Protein AF-A0A1B6JCI2-F1 (afdb_monomer_lite)

Secondary structure (DSSP, 8-state):
-PPPPHHHHHHHHHHHHHHH---HHHHHHHHHHHHHHHHTT--HHHHHHHHHHHHGGGS-TTTHHHHHHHHHHHHHHHTTTS-HHHHHHHHHHHHHHHHHHHHHHHHHTT-

Structure (mmCIF, N/CA/C/O backbone):
data_AF-A0A1B6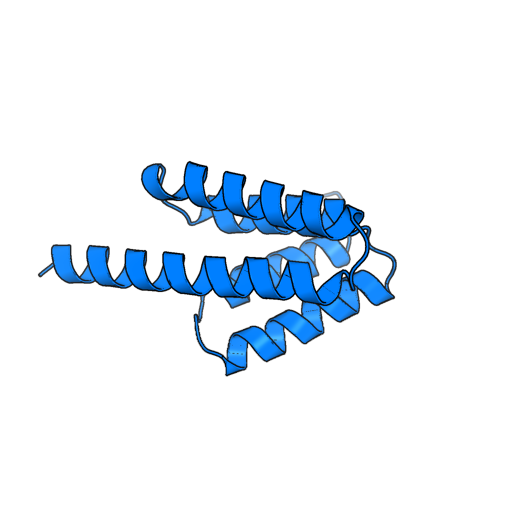JCI2-F1
#
_entry.id   AF-A0A1B6JCI2-F1
#
loop_
_atom_site.group_PDB
_atom_site.id
_atom_site.type_symbol
_atom_site.label_atom_id
_atom_site.label_alt_id
_atom_site.label_comp_id
_atom_site.label_asym_id
_atom_site.label_entity_id
_atom_site.label_seq_id
_atom_site.pdbx_PDB_ins_code
_atom_site.Cartn_x
_atom_site.Cartn_y
_atom_site.Cartn_z
_atom_site.occupancy
_atom_site.B_iso_or_equiv
_atom_site.auth_seq_id
_atom_site.auth_comp_id
_atom_site.auth_asym_id
_atom_site.auth_atom_id
_atom_site.pdbx_PDB_model_num
ATOM 1 N N . LYS A 1 1 ? -9.277 -22.110 -16.988 1.00 62.19 1 LYS A N 1
ATOM 2 C CA . LYS A 1 1 ? -8.939 -21.130 -15.925 1.00 62.19 1 LYS A CA 1
ATOM 3 C C . LYS A 1 1 ? -7.737 -20.344 -16.413 1.00 62.19 1 LYS A C 1
ATOM 5 O O . LYS A 1 1 ? -6.752 -20.975 -16.763 1.00 62.19 1 LYS A O 1
ATOM 10 N N . ILE A 1 2 ? -7.849 -19.024 -16.522 1.00 76.25 2 ILE A N 1
ATOM 11 C CA . ILE A 1 2 ? -6.712 -18.171 -16.887 1.00 76.25 2 ILE A CA 1
ATOM 12 C C . ILE A 1 2 ? -5.882 -17.990 -15.613 1.00 76.25 2 ILE A C 1
ATOM 14 O O . ILE A 1 2 ? -6.456 -17.679 -14.569 1.00 76.25 2 ILE A O 1
ATOM 18 N N . ALA A 1 3 ? -4.582 -18.278 -15.678 1.00 84.69 3 ALA A N 1
ATOM 19 C CA . ALA A 1 3 ? -3.679 -18.072 -14.552 1.00 84.69 3 ALA A CA 1
ATOM 20 C C . ALA A 1 3 ? -3.517 -16.568 -14.303 1.00 84.69 3 ALA A C 1
ATOM 22 O O . ALA A 1 3 ? -3.370 -15.789 -15.245 1.00 84.69 3 ALA A O 1
ATOM 23 N N . GLU A 1 4 ? -3.597 -16.164 -13.040 1.00 88.81 4 GLU A N 1
ATOM 24 C CA . GLU A 1 4 ? -3.400 -14.773 -12.653 1.00 88.81 4 GLU A CA 1
ATOM 25 C C . GLU A 1 4 ? -1.894 -14.452 -12.621 1.00 88.81 4 GLU A C 1
ATOM 27 O O . GLU A 1 4 ? -1.125 -15.299 -12.169 1.00 88.81 4 GLU A O 1
ATOM 32 N N . PRO A 1 5 ? -1.451 -13.269 -13.084 1.00 93.25 5 PRO A N 1
ATOM 33 C CA . PRO A 1 5 ? -0.047 -12.878 -12.999 1.00 93.25 5 PRO A CA 1
ATOM 34 C C . PRO A 1 5 ? 0.472 -12.850 -11.555 1.00 93.25 5 PRO A C 1
ATOM 36 O O . PRO A 1 5 ? -0.189 -12.305 -10.668 1.00 93.25 5 PRO A O 1
ATOM 39 N N . ASP A 1 6 ? 1.699 -13.327 -11.337 1.00 94.88 6 ASP A N 1
ATOM 40 C CA . ASP A 1 6 ? 2.308 -13.443 -10.001 1.00 94.88 6 ASP A CA 1
ATOM 41 C C . ASP A 1 6 ? 2.320 -12.120 -9.223 1.00 94.88 6 ASP A C 1
ATOM 43 O O . ASP A 1 6 ? 2.026 -12.090 -8.027 1.00 94.88 6 ASP A O 1
ATOM 47 N N . TRP A 1 7 ? 2.574 -10.996 -9.902 1.00 96.06 7 TRP A N 1
ATOM 48 C CA . TRP A 1 7 ? 2.577 -9.676 -9.266 1.00 96.06 7 TRP A CA 1
ATOM 49 C C . TRP A 1 7 ? 1.205 -9.289 -8.694 1.00 96.06 7 TRP A C 1
ATOM 51 O O . TRP A 1 7 ? 1.143 -8.591 -7.683 1.00 96.06 7 TRP A O 1
ATOM 61 N N . GLN A 1 8 ? 0.102 -9.741 -9.304 1.00 95.94 8 GLN A N 1
ATOM 62 C CA . GLN A 1 8 ? -1.252 -9.462 -8.810 1.00 95.94 8 GLN A CA 1
ATOM 63 C C . GLN A 1 8 ? -1.541 -10.263 -7.545 1.00 95.94 8 GLN A C 1
ATOM 65 O O . GLN A 1 8 ? -2.095 -9.719 -6.588 1.00 95.94 8 GLN A O 1
ATOM 70 N N . VAL A 1 9 ? -1.121 -11.531 -7.517 1.00 96.62 9 VAL A N 1
ATOM 71 C CA . VAL A 1 9 ? -1.216 -12.386 -6.327 1.00 96.62 9 VAL A CA 1
ATOM 72 C C . VAL A 1 9 ? -0.377 -11.792 -5.196 1.00 96.62 9 VAL A C 1
ATOM 74 O O . VAL A 1 9 ? -0.884 -11.567 -4.097 1.00 96.62 9 VAL A O 1
ATOM 77 N N . PHE A 1 10 ? 0.870 -11.422 -5.489 1.00 97.69 10 PHE A N 1
ATOM 78 C CA . PHE A 1 10 ? 1.778 -10.815 -4.523 1.00 97.69 10 PHE A CA 1
ATOM 79 C C . PHE A 1 10 ? 1.250 -9.484 -3.967 1.00 97.69 10 PHE A C 1
ATOM 81 O O . PHE A 1 10 ? 1.334 -9.233 -2.758 1.00 97.69 10 PHE A O 1
ATOM 88 N N . LEU A 1 11 ? 0.666 -8.635 -4.820 1.00 97.75 11 LEU A N 1
ATOM 89 C CA . LEU A 1 11 ? 0.037 -7.377 -4.413 1.00 97.75 11 LEU A CA 1
ATOM 90 C C . LEU A 1 11 ? -1.184 -7.623 -3.521 1.00 97.75 11 LEU A C 1
ATOM 92 O O . LEU A 1 11 ? -1.328 -6.968 -2.489 1.00 97.75 11 LEU A O 1
ATOM 96 N N . ARG A 1 12 ? -2.028 -8.600 -3.866 1.00 97.25 12 ARG A N 1
ATOM 97 C CA . ARG A 1 12 ? -3.182 -8.988 -3.047 1.00 97.25 12 ARG A CA 1
ATOM 98 C C . ARG A 1 12 ? -2.758 -9.481 -1.671 1.00 97.25 12 ARG A C 1
ATOM 100 O O . ARG A 1 12 ? -3.349 -9.085 -0.672 1.00 97.25 12 ARG A O 1
ATOM 107 N N . ASP A 1 13 ? -1.729 -10.314 -1.601 1.00 97.81 13 ASP A N 1
ATOM 108 C CA . ASP A 1 13 ? -1.220 -10.805 -0.320 1.00 97.81 13 ASP A CA 1
ATOM 109 C C . ASP A 1 13 ? -0.548 -9.692 0.492 1.00 97.81 13 ASP A C 1
ATOM 111 O O . ASP A 1 13 ? -0.657 -9.668 1.717 1.00 97.81 13 ASP A O 1
ATOM 115 N N . THR A 1 14 ? 0.049 -8.701 -0.178 1.00 98.19 14 THR A N 1
ATOM 116 C CA . THR A 1 14 ? 0.512 -7.469 0.477 1.00 98.19 14 THR A CA 1
ATOM 117 C C . THR A 1 14 ? -0.658 -6.696 1.090 1.00 98.19 14 THR A C 1
ATOM 119 O O . THR A 1 14 ? -0.572 -6.292 2.245 1.00 98.19 14 THR A O 1
ATOM 122 N N . ALA A 1 15 ? -1.774 -6.545 0.370 1.00 98.12 15 ALA A N 1
ATOM 123 C CA . ALA A 1 15 ? -2.976 -5.892 0.892 1.00 98.12 15 ALA A CA 1
ATOM 124 C C . ALA A 1 15 ? -3.555 -6.632 2.110 1.00 98.12 15 ALA A C 1
ATOM 126 O O . ALA A 1 15 ? -3.903 -6.003 3.107 1.00 98.12 15 ALA A O 1
ATOM 127 N N . LYS A 1 16 ? -3.597 -7.971 2.073 1.00 97.38 16 LYS A N 1
ATOM 128 C CA . LYS A 1 16 ? -4.008 -8.786 3.228 1.00 97.38 16 LYS A CA 1
ATOM 129 C C . LYS A 1 16 ? -3.107 -8.549 4.436 1.00 97.38 16 LYS A C 1
ATOM 131 O O . LYS A 1 16 ? -3.619 -8.375 5.534 1.00 97.38 16 LYS A O 1
ATOM 136 N N . ALA A 1 17 ? -1.789 -8.503 4.240 1.00 97.69 17 ALA A N 1
ATOM 137 C CA . ALA A 1 17 ? -0.843 -8.251 5.324 1.00 97.69 17 ALA A CA 1
ATOM 138 C C . ALA A 1 17 ? -1.050 -6.870 5.973 1.00 97.69 17 ALA A C 1
ATOM 140 O O . ALA A 1 17 ? -0.911 -6.750 7.187 1.00 97.69 17 ALA A O 1
ATOM 141 N N . ILE A 1 18 ? -1.421 -5.852 5.184 1.00 98.00 18 ILE A N 1
ATOM 142 C CA . ILE A 1 18 ? -1.768 -4.512 5.687 1.00 98.00 18 ILE A CA 1
ATOM 143 C C . ILE A 1 18 ? -3.036 -4.550 6.544 1.00 98.00 18 ILE A C 1
ATOM 145 O O . ILE A 1 18 ? -3.094 -3.875 7.563 1.00 98.00 18 ILE A O 1
ATOM 149 N N . LEU A 1 19 ? -4.051 -5.315 6.132 1.00 96.31 19 LEU A N 1
ATOM 150 C CA . LEU A 1 19 ? -5.328 -5.431 6.847 1.00 96.31 19 LEU A CA 1
ATOM 151 C C . LEU A 1 19 ? -5.216 -6.271 8.126 1.00 96.31 19 LEU A C 1
ATOM 153 O O . LEU A 1 19 ? -5.935 -6.018 9.087 1.00 96.31 19 LEU A O 1
ATOM 157 N N . GLN A 1 20 ? -4.317 -7.255 8.144 1.00 95.75 20 GLN A N 1
ATOM 158 C CA . GLN A 1 20 ? -4.126 -8.166 9.275 1.00 95.75 20 GLN A CA 1
ATOM 159 C C . GLN A 1 20 ? -3.478 -7.507 10.496 1.00 95.75 20 GLN A C 1
ATOM 161 O O . GLN A 1 20 ? -3.755 -7.928 11.614 1.00 95.75 20 GLN A O 1
ATOM 166 N N . GLU A 1 21 ? -2.587 -6.532 10.303 1.00 95.81 21 GLU A N 1
ATOM 167 C CA . GLU A 1 21 ? -1.813 -5.955 11.403 1.00 95.81 21 GLU A CA 1
ATOM 168 C C . GLU A 1 21 ? -1.357 -4.525 11.079 1.00 95.81 21 GLU A C 1
ATOM 170 O O . GLU A 1 21 ? -0.694 -4.285 10.069 1.00 95.81 21 GLU A O 1
ATOM 175 N N . GLN A 1 22 ? -1.652 -3.581 11.974 1.00 97.19 22 GLN A N 1
ATOM 176 C CA . GLN A 1 22 ? -1.297 -2.165 11.839 1.00 97.19 22 GLN A CA 1
ATOM 177 C C . GLN A 1 22 ? -0.158 -1.778 12.800 1.00 97.19 22 GLN A C 1
ATOM 179 O O . GLN A 1 22 ? -0.311 -0.910 13.654 1.00 97.19 22 GLN A O 1
ATOM 184 N N . SER A 1 23 ? 1.000 -2.439 12.674 1.00 97.25 23 SER A N 1
ATOM 185 C CA . SER A 1 23 ? 2.199 -2.163 13.483 1.00 97.25 23 SER A CA 1
ATOM 186 C C . SER A 1 23 ? 3.336 -1.536 12.656 1.00 97.25 23 SER A C 1
ATOM 188 O O . SER A 1 23 ? 3.442 -1.798 11.452 1.00 97.25 23 SER A O 1
ATOM 190 N N . PRO A 1 24 ? 4.263 -0.772 13.275 1.00 97.19 24 PRO A N 1
ATOM 191 C CA . PRO A 1 24 ? 5.444 -0.255 12.576 1.00 97.19 24 PRO A CA 1
ATOM 192 C C . PRO A 1 24 ? 6.321 -1.361 11.968 1.00 97.19 24 PRO A C 1
ATOM 194 O O . PRO A 1 24 ? 6.870 -1.200 10.879 1.00 97.19 24 PRO A O 1
ATOM 197 N N . ALA A 1 25 ? 6.421 -2.515 12.636 1.00 97.75 25 ALA A N 1
ATOM 198 C CA . ALA A 1 25 ? 7.161 -3.664 12.121 1.00 97.75 25 ALA A CA 1
ATOM 199 C C . ALA A 1 25 ? 6.501 -4.239 10.857 1.00 97.75 25 ALA A C 1
ATOM 201 O O . ALA A 1 25 ? 7.193 -4.546 9.881 1.00 97.75 25 ALA A O 1
ATOM 202 N N . LYS A 1 26 ? 5.161 -4.329 10.830 1.00 98.25 26 LYS A N 1
ATOM 203 C CA . LYS A 1 26 ? 4.427 -4.744 9.630 1.00 98.25 26 LYS A CA 1
ATOM 204 C C . LYS A 1 26 ? 4.600 -3.748 8.494 1.00 98.25 26 LYS A C 1
ATOM 206 O O . LYS A 1 26 ? 4.839 -4.174 7.367 1.00 98.25 26 LYS A O 1
ATOM 211 N N . LEU A 1 27 ? 4.526 -2.449 8.781 1.00 98.25 27 LEU A N 1
ATOM 212 C CA . LEU A 1 27 ? 4.738 -1.398 7.787 1.00 98.25 27 LEU A CA 1
ATOM 213 C C . LEU A 1 27 ? 6.105 -1.547 7.102 1.00 98.25 27 LEU A C 1
ATOM 215 O O . LEU A 1 27 ? 6.175 -1.504 5.875 1.00 98.25 27 LEU A O 1
ATOM 219 N N . MET A 1 28 ? 7.168 -1.826 7.864 1.00 97.81 28 MET A N 1
ATOM 220 C CA . MET A 1 28 ? 8.500 -2.088 7.303 1.00 97.81 28 MET A CA 1
ATOM 221 C C . MET A 1 28 ? 8.528 -3.327 6.400 1.00 97.81 28 MET A C 1
ATOM 223 O O . MET A 1 28 ? 9.120 -3.293 5.321 1.00 97.81 28 MET A O 1
ATOM 227 N N . ALA A 1 29 ? 7.857 -4.412 6.794 1.00 98.06 29 ALA A N 1
ATOM 228 C CA . ALA A 1 29 ? 7.740 -5.600 5.948 1.00 98.06 29 ALA A CA 1
ATOM 229 C C . ALA A 1 29 ? 6.955 -5.309 4.654 1.00 98.06 29 ALA A C 1
ATOM 231 O O . ALA A 1 29 ? 7.348 -5.747 3.572 1.00 98.06 29 ALA A O 1
ATOM 232 N N . VAL A 1 30 ? 5.874 -4.530 4.742 1.00 98.50 30 VAL A N 1
ATOM 233 C CA . VAL A 1 30 ? 5.082 -4.096 3.583 1.00 98.50 30 VAL A CA 1
ATOM 234 C C . VAL A 1 30 ? 5.904 -3.194 2.663 1.00 98.50 30 VAL A C 1
ATOM 236 O O . VAL A 1 30 ? 5.860 -3.385 1.449 1.00 98.50 30 VAL A O 1
ATOM 239 N N . ARG A 1 31 ? 6.715 -2.279 3.208 1.00 98.19 31 ARG A N 1
ATOM 240 C CA . ARG A 1 31 ? 7.649 -1.451 2.431 1.00 98.19 31 ARG A CA 1
ATOM 241 C C . ARG A 1 31 ? 8.574 -2.317 1.573 1.00 98.19 31 ARG A C 1
ATOM 243 O O . ARG A 1 31 ? 8.726 -2.038 0.387 1.00 98.19 31 ARG A O 1
ATOM 250 N N . THR A 1 32 ? 9.148 -3.383 2.135 1.00 98.06 32 THR A N 1
ATOM 251 C CA . THR A 1 32 ? 10.004 -4.322 1.386 1.00 98.06 32 THR A CA 1
ATOM 252 C C . THR A 1 32 ? 9.252 -4.974 0.226 1.00 98.06 32 THR A C 1
ATOM 254 O O . THR A 1 32 ? 9.758 -5.001 -0.892 1.00 98.06 32 THR A O 1
ATOM 257 N N . ARG A 1 33 ? 8.010 -5.415 0.452 1.00 98.25 33 ARG A N 1
ATOM 258 C CA . ARG A 1 33 ? 7.161 -6.008 -0.596 1.00 98.25 33 ARG A CA 1
ATOM 259 C C . ARG A 1 33 ? 6.824 -5.007 -1.704 1.00 98.25 33 ARG A C 1
ATOM 261 O O . ARG A 1 33 ? 6.893 -5.323 -2.886 1.00 98.25 33 ARG A O 1
ATOM 268 N N . LEU A 1 34 ? 6.482 -3.775 -1.338 1.00 97.81 34 LEU A N 1
ATOM 269 C CA . LEU A 1 34 ? 6.210 -2.715 -2.311 1.00 97.81 34 LEU A CA 1
ATOM 270 C C . LEU A 1 34 ? 7.458 -2.378 -3.128 1.00 97.81 34 LEU A C 1
ATOM 272 O O . LEU A 1 34 ? 7.360 -2.157 -4.331 1.00 97.81 34 LEU A O 1
ATOM 276 N N . TYR A 1 35 ? 8.631 -2.384 -2.498 1.00 96.88 35 TYR A N 1
ATOM 277 C CA . TYR A 1 35 ? 9.897 -2.194 -3.191 1.00 96.88 35 TYR A CA 1
ATOM 278 C C . TYR A 1 35 ? 10.180 -3.315 -4.201 1.00 96.88 35 TYR A C 1
ATOM 280 O O . TYR A 1 35 ? 10.580 -3.021 -5.322 1.00 96.88 35 TYR A O 1
ATOM 288 N N . GLU A 1 36 ? 9.905 -4.573 -3.853 1.00 97.50 36 GLU A N 1
ATOM 289 C CA . GLU A 1 36 ? 10.043 -5.725 -4.755 1.00 97.50 36 GLU A CA 1
ATOM 290 C C . GLU A 1 36 ? 9.188 -5.567 -6.024 1.00 97.50 36 GLU A C 1
ATOM 292 O O . GLU A 1 36 ? 9.694 -5.714 -7.137 1.00 97.50 36 GLU A O 1
ATOM 297 N N . LEU A 1 37 ? 7.928 -5.139 -5.883 1.00 97.38 37 LEU A N 1
ATOM 298 C CA . LEU A 1 37 ? 7.064 -4.825 -7.030 1.00 97.38 37 LEU A CA 1
ATOM 299 C C . LEU A 1 37 ? 7.661 -3.735 -7.934 1.00 97.38 37 LEU A C 1
ATOM 301 O O . LEU A 1 37 ? 7.629 -3.862 -9.158 1.00 97.38 37 LEU A O 1
ATOM 305 N N . LEU A 1 38 ? 8.223 -2.675 -7.345 1.00 95.94 38 LEU A N 1
ATOM 306 C CA . LEU A 1 38 ? 8.852 -1.594 -8.110 1.00 95.94 38 LEU A CA 1
ATOM 307 C C . LEU A 1 38 ? 10.116 -2.065 -8.841 1.00 95.94 38 LEU A C 1
ATOM 309 O O . LEU A 1 38 ? 10.320 -1.704 -9.998 1.00 95.94 38 LEU A O 1
ATOM 313 N N . VAL A 1 39 ? 10.952 -2.880 -8.190 1.00 96.12 39 VAL A N 1
ATOM 314 C CA . VAL A 1 39 ? 12.177 -3.441 -8.786 1.00 96.12 39 VAL A CA 1
ATOM 315 C C . VAL A 1 39 ? 11.850 -4.362 -9.963 1.00 96.12 39 VAL A C 1
ATOM 317 O O . VAL A 1 39 ? 12.553 -4.334 -10.970 1.00 96.12 39 VAL A O 1
ATOM 320 N N . HIS A 1 40 ? 10.745 -5.107 -9.891 1.00 96.25 40 HIS A N 1
ATOM 321 C CA . HIS A 1 40 ? 10.240 -5.923 -11.000 1.00 96.25 40 HIS A CA 1
ATOM 322 C C . HIS A 1 40 ? 9.537 -5.121 -12.109 1.00 96.25 40 HIS A C 1
ATOM 324 O O . HIS A 1 40 ? 8.946 -5.704 -13.0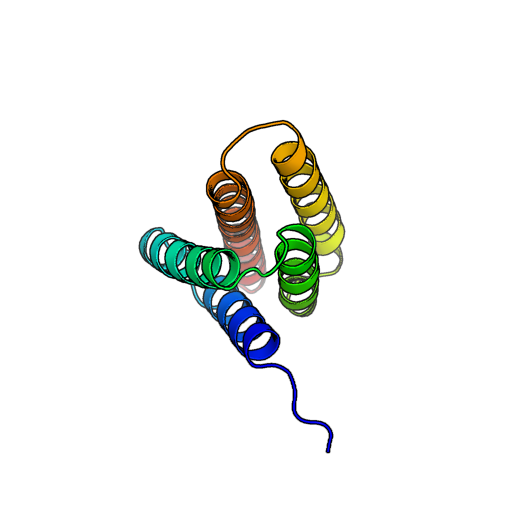18 1.00 96.25 40 HIS A O 1
ATOM 330 N N . GLY A 1 41 ? 9.613 -3.788 -12.073 1.00 95.38 41 GLY A N 1
ATOM 331 C CA . GLY A 1 41 ? 9.126 -2.921 -13.142 1.00 95.38 41 GLY A CA 1
ATOM 332 C C . GLY A 1 41 ? 7.613 -2.721 -13.148 1.00 95.38 41 GLY A C 1
ATOM 333 O O . GLY A 1 41 ? 7.070 -2.269 -14.156 1.00 95.38 41 GLY A O 1
ATOM 334 N N . ILE A 1 42 ? 6.916 -3.034 -12.049 1.00 97.38 42 ILE A N 1
ATOM 335 C CA . ILE A 1 42 ? 5.481 -2.762 -11.946 1.00 97.38 42 ILE A CA 1
ATOM 336 C C . ILE A 1 42 ? 5.272 -1.248 -11.774 1.00 97.38 42 ILE A C 1
ATOM 338 O O . ILE A 1 42 ? 5.792 -0.662 -10.820 1.00 97.38 42 ILE A O 1
ATOM 342 N N . PRO A 1 43 ? 4.507 -0.585 -12.664 1.00 95.38 43 PRO A N 1
ATOM 343 C CA . PRO A 1 43 ? 4.294 0.856 -12.582 1.00 95.38 43 PRO A CA 1
ATOM 344 C C . PRO A 1 43 ? 3.592 1.278 -11.287 1.00 95.38 43 PRO A C 1
ATOM 346 O O . PRO A 1 43 ? 2.662 0.617 -10.822 1.00 95.38 43 PRO A O 1
ATOM 349 N N . VAL A 1 44 ? 3.980 2.426 -10.728 1.00 94.88 44 VAL A N 1
ATOM 350 C CA . VAL A 1 44 ? 3.449 2.906 -9.440 1.00 94.88 44 VAL A CA 1
ATOM 351 C C . VAL A 1 44 ? 1.926 3.083 -9.438 1.00 94.88 44 VAL A C 1
ATOM 353 O O . VAL A 1 44 ? 1.266 2.693 -8.480 1.00 94.88 44 VAL A O 1
ATOM 356 N N . ASN A 1 45 ? 1.344 3.603 -10.519 1.00 94.81 45 ASN A N 1
ATOM 357 C CA . ASN A 1 45 ? -0.106 3.742 -10.662 1.00 94.81 45 ASN A CA 1
ATOM 358 C C . ASN A 1 45 ? -0.823 2.386 -10.636 1.00 94.81 45 ASN A C 1
ATOM 360 O O . ASN A 1 45 ? -1.942 2.283 -10.138 1.00 94.81 45 ASN A O 1
ATOM 364 N N . VAL A 1 46 ? -0.192 1.333 -11.164 1.00 96.69 46 VAL A N 1
ATOM 365 C CA . VAL A 1 46 ? -0.733 -0.031 -11.110 1.00 96.69 46 VAL A CA 1
ATOM 366 C C . VAL A 1 46 ? -0.704 -0.548 -9.673 1.00 96.69 46 VAL A C 1
ATOM 368 O O . VAL A 1 46 ? -1.700 -1.110 -9.216 1.00 96.69 46 VAL A O 1
ATOM 371 N N . VAL A 1 47 ? 0.387 -0.296 -8.941 1.00 97.31 47 VAL A N 1
ATOM 372 C CA . VAL A 1 47 ? 0.500 -0.641 -7.516 1.00 97.31 47 VAL A CA 1
ATOM 373 C C . VAL A 1 47 ? -0.551 0.104 -6.687 1.00 97.31 47 VAL A C 1
ATOM 375 O O . VAL A 1 47 ? -1.302 -0.554 -5.974 1.00 97.31 47 VAL A O 1
ATOM 378 N N . PHE A 1 48 ? -0.681 1.431 -6.821 1.00 96.94 48 PHE A N 1
ATOM 379 C CA . PHE A 1 48 ? -1.692 2.221 -6.097 1.00 96.94 48 PHE A CA 1
ATOM 380 C C . PHE A 1 48 ? -3.111 1.728 -6.375 1.00 96.94 48 PHE A C 1
ATOM 382 O O . PHE A 1 48 ? -3.847 1.422 -5.439 1.00 96.94 48 PHE A O 1
ATOM 389 N N . LYS A 1 49 ? -3.498 1.601 -7.650 1.00 96.75 49 LYS A N 1
ATOM 390 C CA . LYS A 1 49 ? -4.854 1.175 -8.029 1.00 96.75 49 LYS A CA 1
ATOM 391 C C . LYS A 1 49 ? -5.164 -0.240 -7.561 1.00 96.75 49 LYS A C 1
ATOM 393 O O . LYS A 1 49 ? -6.269 -0.497 -7.086 1.00 96.75 49 LYS A O 1
ATOM 398 N N . GLY A 1 50 ? -4.209 -1.159 -7.699 1.00 97.12 50 GLY A N 1
ATOM 399 C CA . GLY A 1 50 ? -4.383 -2.536 -7.253 1.00 97.12 50 GLY A CA 1
ATOM 400 C C . GLY A 1 50 ? -4.480 -2.633 -5.732 1.00 97.12 50 GLY A C 1
ATOM 401 O O . GLY A 1 50 ? -5.393 -3.282 -5.227 1.00 97.12 50 GLY A O 1
ATOM 402 N N . LEU A 1 51 ? -3.611 -1.927 -5.005 1.00 97.50 51 LEU A N 1
ATOM 403 C CA . LEU A 1 51 ? -3.630 -1.891 -3.546 1.00 97.50 51 LEU A CA 1
ATOM 404 C C . LEU A 1 51 ? -4.935 -1.280 -3.028 1.00 97.50 51 LEU A C 1
ATOM 406 O O . LEU A 1 51 ? -5.629 -1.913 -2.240 1.00 97.50 51 LEU A O 1
ATOM 410 N N . LEU A 1 52 ? -5.329 -0.113 -3.549 1.00 97.62 52 LEU A N 1
ATOM 411 C CA . LEU A 1 52 ? -6.599 0.540 -3.230 1.00 97.62 52 LEU A CA 1
ATOM 412 C C . LEU A 1 52 ? -7.783 -0.409 -3.449 1.00 97.62 52 LEU A C 1
ATOM 414 O O . LEU A 1 52 ? -8.612 -0.580 -2.560 1.00 97.62 52 LEU A O 1
ATOM 418 N N . LYS A 1 53 ? -7.846 -1.074 -4.608 1.00 97.19 53 LYS A N 1
ATOM 419 C CA . LYS A 1 53 ? -8.929 -2.011 -4.929 1.00 97.19 53 LYS A CA 1
ATOM 420 C C . LYS A 1 53 ? -9.029 -3.155 -3.921 1.00 97.19 53 LYS A C 1
ATOM 422 O O . LYS A 1 53 ? -10.140 -3.558 -3.594 1.00 97.19 53 LYS A O 1
ATOM 427 N N . GLU A 1 54 ? -7.908 -3.708 -3.467 1.00 97.00 54 GLU A N 1
ATOM 428 C CA . GLU A 1 54 ? -7.906 -4.802 -2.490 1.00 97.00 54 GLU A CA 1
ATOM 429 C C . GLU A 1 54 ? -8.239 -4.317 -1.071 1.00 97.00 54 GLU A C 1
ATOM 431 O O . GLU A 1 54 ? -8.993 -4.988 -0.365 1.00 97.00 54 GLU A O 1
ATOM 436 N N . LEU A 1 55 ? -7.759 -3.135 -0.673 1.00 96.75 55 LEU A N 1
ATOM 437 C CA . LEU A 1 55 ? -8.061 -2.544 0.634 1.00 96.75 55 LEU A CA 1
ATOM 438 C C . LEU A 1 55 ? -9.551 -2.188 0.764 1.00 96.75 55 LEU A C 1
ATOM 440 O O . LEU A 1 55 ? -10.191 -2.587 1.734 1.00 96.75 55 LEU A O 1
ATOM 444 N N . LEU A 1 56 ? -10.147 -1.553 -0.254 1.00 96.00 56 LEU A N 1
ATOM 445 C CA . LEU A 1 56 ? -11.562 -1.142 -0.241 1.00 96.00 56 LEU A CA 1
ATOM 446 C C . LEU A 1 56 ? -12.559 -2.305 -0.122 1.00 96.00 56 LEU A C 1
ATOM 448 O O . LEU A 1 56 ? -13.721 -2.071 0.215 1.00 96.00 56 LEU A O 1
ATOM 452 N N . LYS A 1 57 ? -12.144 -3.549 -0.399 1.00 94.44 57 LYS A N 1
ATOM 453 C CA . LYS A 1 57 ? -12.994 -4.736 -0.190 1.00 94.44 57 LYS A CA 1
ATOM 454 C C . LYS A 1 57 ? -13.291 -4.993 1.286 1.00 94.44 57 LYS A C 1
ATOM 456 O O . LYS A 1 57 ? -14.287 -5.642 1.575 1.00 94.44 57 LYS A O 1
ATOM 461 N N . ASN A 1 58 ? -12.439 -4.499 2.182 1.00 89.81 58 ASN A N 1
ATOM 462 C CA . ASN A 1 58 ? -12.525 -4.714 3.626 1.00 89.81 58 ASN A CA 1
ATOM 463 C C . ASN A 1 58 ? -12.804 -3.409 4.390 1.00 89.81 58 ASN A C 1
ATOM 465 O O . ASN A 1 58 ? -12.721 -3.383 5.611 1.00 89.81 58 AS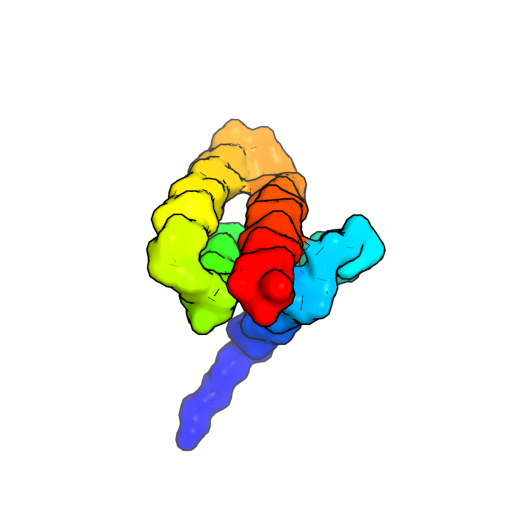N A O 1
ATOM 469 N N . CYS A 1 59 ? -13.124 -2.322 3.681 1.00 90.50 59 CYS A N 1
ATOM 470 C CA . CYS A 1 59 ? -13.510 -1.050 4.285 1.00 90.50 59 CYS A CA 1
ATOM 471 C C . CYS A 1 59 ? -15.031 -0.877 4.266 1.00 90.50 59 CYS A C 1
ATOM 473 O O . CYS A 1 59 ? -15.684 -1.184 3.260 1.00 90.50 59 CYS A O 1
ATOM 475 N N . ASP A 1 60 ? -15.567 -0.301 5.339 1.00 89.62 60 ASP A N 1
ATOM 476 C CA . ASP A 1 60 ? -16.946 0.188 5.401 1.00 89.62 60 ASP A CA 1
ATOM 477 C C . ASP A 1 60 ? -17.157 1.357 4.424 1.00 89.62 60 ASP A C 1
ATOM 479 O O . ASP A 1 60 ? -16.207 2.060 4.071 1.00 89.62 60 ASP A O 1
ATOM 483 N N . ILE A 1 61 ? -18.393 1.560 3.967 1.00 89.69 61 ILE A N 1
ATOM 484 C CA . ILE A 1 61 ? -18.793 2.615 3.036 1.00 89.69 61 ILE A CA 1
ATOM 485 C C . ILE A 1 61 ? -18.384 4.009 3.514 1.00 89.69 61 ILE A C 1
ATOM 487 O O . ILE A 1 61 ? -18.019 4.831 2.678 1.00 89.69 61 ILE A O 1
ATOM 491 N N . GLU A 1 62 ? -18.370 4.249 4.825 1.00 89.69 62 GLU A N 1
ATOM 492 C CA . GLU A 1 62 ? -17.963 5.526 5.421 1.00 89.69 62 GLU A CA 1
ATOM 493 C C . GLU A 1 62 ? -16.455 5.781 5.285 1.00 89.69 62 GLU A C 1
ATOM 495 O O . GLU A 1 62 ? -16.023 6.914 5.080 1.00 89.69 62 GLU A O 1
ATOM 500 N N . LEU A 1 63 ? -15.648 4.717 5.311 1.00 92.44 63 LEU A N 1
ATOM 501 C CA . LEU A 1 63 ? -14.191 4.794 5.215 1.00 92.44 63 LEU A CA 1
ATOM 502 C C . LEU A 1 63 ? -13.704 4.899 3.757 1.00 92.44 63 LEU A C 1
ATOM 504 O O . LEU A 1 63 ? -12.638 5.457 3.483 1.00 92.44 63 LEU A O 1
ATOM 508 N N . LYS A 1 64 ? -14.476 4.385 2.788 1.00 94.38 64 LYS A N 1
ATOM 509 C CA . LYS A 1 64 ? -14.060 4.332 1.371 1.00 94.38 64 LYS A CA 1
ATOM 510 C C . LYS A 1 64 ? -13.692 5.697 0.772 1.00 94.38 64 LYS A C 1
ATOM 512 O O . LYS A 1 64 ? -12.640 5.751 0.133 1.00 94.38 64 LYS A O 1
ATOM 517 N N . PRO A 1 65 ? -14.478 6.782 0.937 1.00 95.88 65 PRO A N 1
ATOM 518 C CA . PRO A 1 65 ? -14.151 8.080 0.348 1.00 95.88 65 PRO A CA 1
ATOM 519 C C . PRO A 1 65 ? -12.791 8.600 0.814 1.00 95.88 65 PRO A C 1
ATOM 521 O O . PRO A 1 65 ? -11.969 8.990 -0.013 1.00 95.88 65 PRO A O 1
ATOM 524 N N . GLN A 1 66 ? -12.523 8.505 2.119 1.00 95.44 66 GLN A N 1
ATOM 525 C CA . GLN A 1 66 ? -11.270 8.958 2.717 1.00 95.44 66 GLN A CA 1
ATOM 526 C C . GLN A 1 66 ? -10.069 8.165 2.182 1.00 95.44 66 GLN A C 1
ATOM 528 O O . GLN A 1 66 ? -9.040 8.742 1.831 1.00 95.44 66 GLN A O 1
ATOM 533 N N . VAL A 1 67 ? -10.201 6.840 2.062 1.00 96.44 67 VAL A N 1
ATOM 534 C CA . VAL A 1 67 ? -9.131 5.979 1.532 1.00 96.44 67 VAL A CA 1
ATOM 535 C C . VAL A 1 67 ? -8.865 6.256 0.046 1.00 96.44 67 VAL A C 1
ATOM 537 O O . VAL A 1 67 ? -7.709 6.253 -0.382 1.00 96.44 67 VAL A O 1
ATOM 540 N N . VAL A 1 68 ? -9.911 6.526 -0.742 1.00 97.31 68 VAL A N 1
ATOM 541 C CA . VAL A 1 68 ? -9.787 6.883 -2.166 1.00 97.31 68 VAL A CA 1
ATOM 542 C C . VAL A 1 68 ? -9.088 8.232 -2.343 1.00 97.31 68 VAL A C 1
ATOM 544 O O . VAL A 1 68 ? -8.165 8.333 -3.152 1.00 97.31 68 VAL A O 1
ATOM 547 N N . GLU A 1 69 ? -9.488 9.253 -1.583 1.00 96.94 69 GLU A N 1
ATOM 548 C CA . GLU A 1 69 ? -8.873 10.586 -1.627 1.00 96.94 69 GLU A CA 1
ATOM 549 C C . GLU A 1 69 ? -7.384 10.535 -1.259 1.00 96.94 69 GLU A C 1
ATOM 551 O O . GLU A 1 69 ? -6.533 11.107 -1.948 1.00 96.94 69 GLU A O 1
ATOM 556 N N . MET A 1 70 ? -7.054 9.785 -0.209 1.00 95.94 70 MET A N 1
ATOM 557 C CA . MET A 1 70 ? -5.684 9.567 0.238 1.00 95.94 70 MET A CA 1
ATOM 558 C C . MET A 1 70 ? -4.838 8.874 -0.841 1.00 95.94 70 MET A C 1
ATOM 560 O O . MET A 1 70 ? -3.737 9.333 -1.151 1.00 95.94 70 MET A O 1
ATOM 564 N N . ALA A 1 71 ? -5.359 7.811 -1.464 1.00 96.12 71 ALA A N 1
ATOM 565 C CA . ALA A 1 71 ? -4.672 7.124 -2.557 1.00 96.12 71 ALA A CA 1
ATOM 566 C C . ALA A 1 71 ? -4.408 8.059 -3.747 1.00 96.12 71 ALA A C 1
ATOM 568 O O . ALA A 1 71 ? -3.288 8.102 -4.252 1.00 96.12 71 ALA A O 1
ATOM 569 N N . ALA A 1 72 ? -5.408 8.848 -4.153 1.00 95.88 72 ALA A N 1
ATOM 570 C CA . ALA A 1 72 ? -5.273 9.809 -5.246 1.00 95.88 72 ALA A CA 1
ATOM 571 C C . ALA A 1 72 ? -4.233 10.899 -4.932 1.00 95.88 72 ALA A C 1
ATOM 573 O O . ALA A 1 72 ? -3.435 11.274 -5.794 1.00 95.88 72 ALA A O 1
ATOM 574 N N . THR A 1 73 ? -4.204 11.377 -3.686 1.00 95.50 73 THR A N 1
ATOM 575 C CA . THR A 1 73 ? -3.261 12.403 -3.229 1.00 95.50 73 THR A CA 1
ATOM 576 C C . THR A 1 73 ? -1.819 11.900 -3.280 1.00 95.50 73 THR A C 1
ATOM 578 O O . THR A 1 73 ? -0.968 12.551 -3.892 1.00 95.50 73 THR A O 1
ATOM 581 N N . TYR A 1 74 ? -1.532 10.730 -2.701 1.00 96.00 74 TYR A N 1
ATOM 582 C CA . TYR A 1 74 ? -0.179 10.161 -2.712 1.00 96.00 74 TYR A CA 1
ATOM 583 C C . TYR A 1 74 ? 0.266 9.702 -4.103 1.00 96.00 74 TYR A C 1
ATOM 585 O O . TYR A 1 74 ? 1.433 9.882 -4.458 1.00 96.00 74 TYR A O 1
ATOM 593 N N . GLU A 1 75 ? -0.645 9.174 -4.927 1.00 95.12 75 GLU A N 1
ATOM 594 C CA . GLU A 1 75 ? -0.353 8.862 -6.330 1.00 95.12 75 GLU A CA 1
ATOM 595 C C . GLU A 1 75 ? 0.053 10.135 -7.088 1.00 95.12 75 GLU A C 1
ATOM 597 O O . GLU A 1 75 ? 1.100 10.162 -7.736 1.00 95.12 75 GLU A O 1
ATOM 602 N N . HIS A 1 76 ? -0.714 11.222 -6.957 1.00 94.25 76 HIS A N 1
ATOM 603 C CA . HIS A 1 76 ? -0.400 12.494 -7.607 1.00 94.25 76 HIS A CA 1
ATOM 604 C C . HIS A 1 76 ? 0.937 13.085 -7.133 1.00 94.25 76 HIS A C 1
ATOM 606 O O . HIS A 1 76 ? 1.749 13.524 -7.951 1.00 94.25 76 HIS A O 1
ATOM 612 N N . GLN A 1 77 ? 1.195 13.077 -5.823 1.00 91.94 77 GLN A N 1
ATOM 613 C CA . GLN A 1 77 ? 2.452 13.570 -5.253 1.00 91.94 77 GLN A CA 1
ATOM 614 C C . GLN A 1 77 ? 3.662 12.753 -5.720 1.00 91.94 77 GLN A C 1
ATOM 616 O O . GLN A 1 77 ? 4.726 13.327 -5.966 1.00 91.94 77 GLN A O 1
ATOM 621 N N . CYS A 1 78 ? 3.495 11.444 -5.930 1.00 92.12 78 CYS A N 1
ATOM 622 C CA . CYS A 1 78 ? 4.541 10.589 -6.484 1.00 92.12 78 CYS A CA 1
ATOM 623 C C . CYS A 1 78 ? 5.039 11.069 -7.852 1.00 92.12 78 CYS A C 1
ATOM 625 O O . CYS A 1 78 ? 6.237 10.992 -8.130 1.00 92.12 78 CYS A O 1
ATOM 627 N N . TYR A 1 79 ? 4.156 11.613 -8.690 1.00 89.56 79 TYR A N 1
ATOM 628 C CA . TYR A 1 79 ? 4.525 12.136 -10.007 1.00 89.56 79 TYR A CA 1
ATOM 629 C C . TYR A 1 79 ? 5.217 13.507 -9.966 1.00 89.56 79 TYR A C 1
ATOM 631 O O . TYR A 1 79 ? 5.742 13.953 -10.984 1.00 89.56 79 TYR A O 1
ATOM 639 N N . ARG A 1 80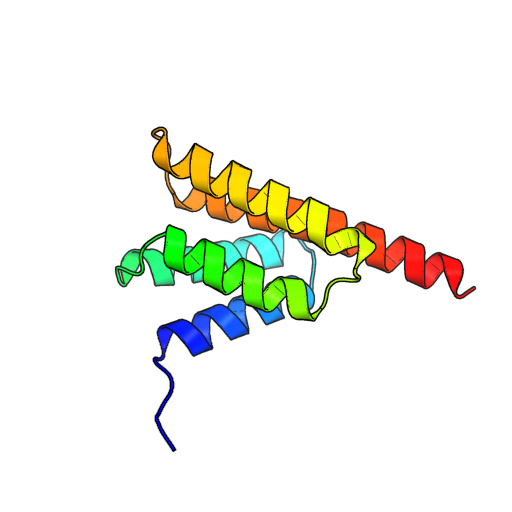 ? 5.262 14.175 -8.806 1.00 88.38 80 ARG A N 1
ATOM 640 C CA . ARG A 1 80 ? 5.809 15.535 -8.651 1.00 88.38 80 ARG A CA 1
ATOM 641 C C . ARG A 1 80 ? 7.261 15.597 -8.163 1.00 88.38 80 ARG A C 1
ATOM 643 O O . ARG A 1 80 ? 7.760 16.695 -7.939 1.00 88.38 80 ARG A O 1
ATOM 650 N N . GLY A 1 81 ?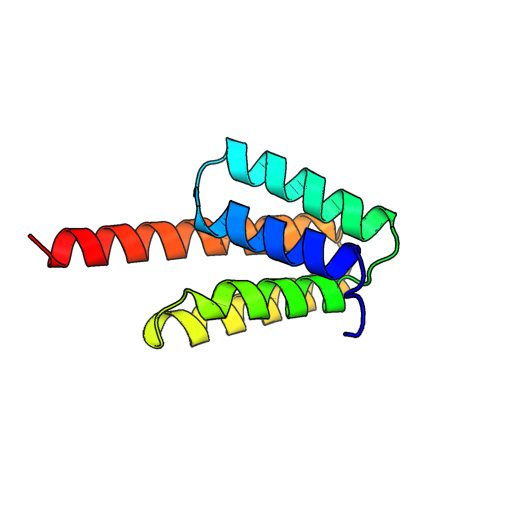 7.960 14.461 -8.065 1.00 71.75 81 GLY A N 1
ATOM 651 C CA . GLY A 1 81 ? 9.431 14.453 -8.010 1.00 71.75 81 GLY A CA 1
ATOM 652 C C . GLY A 1 81 ? 10.080 14.026 -6.691 1.00 71.75 81 GLY A C 1
ATOM 653 O O . GLY A 1 81 ? 11.127 14.553 -6.326 1.00 71.75 81 GLY A O 1
ATOM 654 N N . SER A 1 82 ? 9.530 13.037 -5.989 1.00 78.06 82 SER A N 1
ATOM 655 C CA . SER A 1 82 ? 10.251 12.364 -4.897 1.00 78.06 82 SER A CA 1
ATOM 656 C C . SER A 1 82 ? 10.152 10.844 -5.002 1.00 78.06 82 SER A C 1
ATOM 658 O O . SER A 1 82 ? 9.428 10.312 -5.843 1.00 78.06 82 SER A O 1
ATOM 660 N N . LYS A 1 83 ? 10.965 10.121 -4.217 1.00 90.00 83 LYS A N 1
ATOM 661 C CA . LYS A 1 83 ? 11.113 8.667 -4.363 1.00 90.00 83 LYS A CA 1
ATOM 662 C C . LYS A 1 83 ? 9.760 7.970 -4.205 1.00 90.00 83 LYS A C 1
ATOM 664 O O . LYS A 1 83 ? 9.141 8.062 -3.151 1.00 90.00 83 LYS A O 1
ATOM 669 N N . THR A 1 84 ? 9.364 7.200 -5.216 1.00 93.12 84 THR A N 1
ATOM 670 C CA . THR A 1 84 ? 8.098 6.451 -5.277 1.00 93.12 84 THR A CA 1
ATOM 671 C C . THR A 1 84 ? 7.772 5.678 -4.004 1.00 93.12 84 THR A C 1
ATOM 673 O O . THR A 1 84 ? 6.651 5.732 -3.503 1.00 93.12 84 THR A O 1
ATOM 676 N N . ILE A 1 85 ? 8.773 4.996 -3.446 1.00 95.50 85 ILE A N 1
ATOM 677 C CA . ILE A 1 85 ? 8.605 4.180 -2.244 1.00 95.50 85 ILE A CA 1
ATOM 678 C C . ILE A 1 85 ? 8.175 4.996 -1.015 1.00 95.50 85 ILE A C 1
ATOM 680 O O . ILE A 1 85 ? 7.480 4.462 -0.160 1.00 95.50 85 ILE A O 1
ATOM 684 N N . PHE A 1 86 ? 8.530 6.283 -0.927 1.00 95.31 86 PHE A N 1
ATOM 685 C CA . PHE A 1 86 ? 8.121 7.135 0.194 1.00 95.31 86 PHE A CA 1
ATOM 686 C C . PHE A 1 86 ? 6.621 7.435 0.162 1.00 95.31 86 PHE A C 1
ATOM 688 O O . PHE A 1 86 ? 5.979 7.404 1.203 1.00 95.31 86 PHE A O 1
ATOM 695 N N . HIS A 1 87 ? 6.052 7.667 -1.022 1.00 96.25 87 HIS A N 1
ATOM 696 C CA . HIS A 1 87 ? 4.612 7.913 -1.170 1.00 96.25 87 HIS A CA 1
ATOM 697 C C . HIS A 1 87 ? 3.788 6.662 -0.926 1.00 96.25 87 HIS A C 1
ATOM 699 O O . HIS A 1 87 ? 2.748 6.727 -0.281 1.00 96.25 87 HIS A O 1
ATOM 705 N N . LEU A 1 88 ? 4.266 5.517 -1.417 1.00 96.62 88 LEU A N 1
ATOM 706 C CA . LEU A 1 88 ? 3.620 4.236 -1.153 1.00 96.62 88 LEU A CA 1
ATOM 707 C C . LEU A 1 88 ? 3.636 3.904 0.343 1.00 96.62 88 LEU A C 1
ATOM 709 O O . LEU A 1 88 ? 2.614 3.493 0.883 1.00 96.62 88 LEU A O 1
ATOM 713 N N . GLU A 1 89 ? 4.765 4.115 1.022 1.00 97.44 89 GLU A N 1
ATOM 714 C CA . GLU A 1 89 ? 4.839 3.935 2.473 1.00 97.44 89 GLU A CA 1
ATOM 715 C C . GLU A 1 89 ? 3.917 4.897 3.217 1.00 97.44 89 GLU A C 1
ATOM 717 O O . GLU A 1 89 ? 3.180 4.456 4.092 1.00 97.44 89 GLU A O 1
ATOM 722 N N . ALA A 1 90 ? 3.927 6.183 2.862 1.00 96.81 90 ALA A N 1
ATOM 723 C CA . ALA A 1 90 ? 3.086 7.182 3.511 1.00 96.81 90 ALA A CA 1
ATOM 724 C C . ALA A 1 90 ? 1.593 6.850 3.354 1.00 96.81 90 ALA A C 1
ATOM 726 O O . ALA A 1 90 ? 0.854 6.884 4.337 1.00 96.81 90 ALA A O 1
ATOM 727 N N . PHE A 1 91 ? 1.174 6.428 2.157 1.00 97.56 91 PHE A N 1
ATOM 728 C CA . PHE A 1 91 ? -0.177 5.930 1.905 1.00 97.56 91 PHE A CA 1
ATOM 729 C C . PHE A 1 91 ? -0.537 4.743 2.805 1.00 97.56 91 PHE A C 1
ATOM 731 O O . PHE A 1 91 ? -1.586 4.757 3.446 1.00 97.56 91 PHE A O 1
ATOM 738 N N . VAL A 1 92 ? 0.325 3.723 2.882 1.00 98.19 92 VAL A N 1
ATOM 739 C CA . VAL A 1 92 ? 0.061 2.540 3.715 1.00 98.19 92 VAL A CA 1
ATOM 740 C C . VAL A 1 92 ? 0.049 2.893 5.198 1.00 98.19 92 VAL A C 1
ATOM 742 O O . VAL A 1 92 ? -0.828 2.426 5.916 1.00 98.19 92 VAL A O 1
ATOM 745 N N . ALA A 1 93 ? 0.978 3.724 5.664 1.00 98.25 93 ALA A N 1
ATOM 746 C CA . ALA A 1 93 ? 1.044 4.152 7.056 1.00 98.25 93 ALA A CA 1
ATOM 747 C C . ALA A 1 93 ? -0.223 4.914 7.466 1.00 98.25 93 ALA A C 1
ATOM 749 O O . ALA A 1 93 ? -0.818 4.617 8.503 1.00 98.25 93 ALA A O 1
ATOM 750 N N . GLN A 1 94 ? -0.669 5.856 6.630 1.00 97.62 94 GLN A N 1
ATOM 751 C CA . GLN A 1 94 ? -1.885 6.614 6.898 1.00 97.62 94 GLN A CA 1
ATOM 752 C C . GLN A 1 94 ? -3.132 5.720 6.816 1.00 97.62 94 GLN A C 1
ATOM 754 O O . GLN A 1 94 ? -4.004 5.824 7.677 1.00 97.62 94 GLN A O 1
ATOM 759 N N . PHE A 1 95 ? -3.184 4.778 5.866 1.00 97.81 95 PHE A N 1
ATOM 760 C CA . PHE A 1 95 ? -4.239 3.763 5.824 1.00 97.81 95 PHE A CA 1
ATOM 761 C C . PHE A 1 95 ? -4.283 2.931 7.108 1.00 97.81 95 PHE A C 1
ATOM 763 O O . PHE A 1 95 ? -5.348 2.797 7.701 1.00 97.81 95 PHE A O 1
ATOM 770 N N . MET A 1 96 ? -3.141 2.399 7.557 1.00 97.81 96 MET A N 1
ATOM 771 C CA . MET A 1 96 ? -3.049 1.594 8.777 1.00 97.81 96 MET A CA 1
ATOM 772 C C . MET A 1 96 ? -3.553 2.369 9.997 1.00 97.81 96 MET A C 1
ATOM 774 O O . MET A 1 96 ? -4.315 1.822 10.785 1.00 97.81 96 MET A O 1
ATOM 778 N N . ALA A 1 97 ? -3.182 3.645 10.131 1.00 96.56 97 ALA A N 1
ATOM 779 C CA . ALA A 1 97 ? -3.619 4.478 11.247 1.00 96.56 97 ALA A CA 1
ATOM 780 C C . ALA A 1 97 ? -5.143 4.686 11.268 1.00 96.56 97 ALA A C 1
ATOM 782 O O . ALA A 1 97 ? -5.774 4.532 12.313 1.00 96.56 97 ALA A O 1
ATOM 783 N N . ILE A 1 98 ? -5.745 5.008 10.118 1.00 95.00 98 ILE A N 1
ATOM 784 C CA . ILE A 1 98 ? -7.196 5.229 10.027 1.00 95.00 98 ILE A CA 1
ATOM 785 C C . ILE A 1 98 ? -7.952 3.908 10.211 1.00 95.00 98 ILE A C 1
ATOM 787 O O . ILE A 1 98 ? -8.946 3.864 10.930 1.00 95.00 98 ILE A O 1
ATOM 791 N N . TYR A 1 99 ? -7.473 2.826 9.594 1.00 95.00 99 TYR A N 1
ATOM 792 C CA . TYR A 1 99 ? -8.105 1.513 9.690 1.00 95.00 99 TYR A CA 1
ATOM 793 C C . TYR A 1 99 ? -8.071 0.965 11.121 1.00 95.00 99 TYR A C 1
ATOM 795 O O . TYR A 1 99 ? -9.086 0.470 11.599 1.00 95.00 99 TYR A O 1
ATOM 803 N N . LEU A 1 100 ? -6.942 1.099 11.828 1.00 94.12 100 LEU A N 1
ATOM 804 C CA . LEU A 1 100 ? -6.831 0.691 13.230 1.00 94.12 100 LEU A CA 1
ATOM 805 C C . LEU A 1 100 ? -7.825 1.456 14.107 1.00 94.12 100 LEU A C 1
ATOM 807 O O . LEU A 1 100 ? -8.589 0.838 14.841 1.00 94.12 100 LEU A O 1
ATOM 811 N N . ARG A 1 101 ? -7.876 2.784 13.962 1.00 92.69 101 ARG A N 1
ATOM 812 C CA . ARG A 1 101 ? -8.823 3.626 14.698 1.00 92.69 101 ARG A CA 1
ATOM 813 C C . ARG A 1 101 ? -10.277 3.231 14.424 1.00 92.69 101 ARG A C 1
ATOM 815 O O . ARG A 1 101 ? -11.065 3.125 15.354 1.00 92.69 101 ARG A O 1
ATOM 822 N N . PHE A 1 102 ? -10.624 2.982 13.163 1.00 91.00 102 PHE A N 1
ATOM 823 C CA . PHE A 1 102 ? -11.964 2.532 12.783 1.00 91.00 102 PHE A CA 1
ATOM 824 C C . PHE A 1 102 ? -12.320 1.179 13.422 1.00 91.00 102 PHE A C 1
ATOM 826 O O . PHE A 1 102 ? -13.431 0.988 13.912 1.00 91.00 102 PHE A O 1
ATOM 833 N N . MET A 1 103 ? -11.370 0.240 13.457 1.00 90.00 103 MET A N 1
ATOM 834 C CA . MET A 1 103 ? -11.557 -1.051 14.125 1.00 90.00 103 MET A CA 1
ATOM 835 C C . MET A 1 103 ? -11.746 -0.888 15.639 1.00 90.00 103 MET A C 1
ATOM 837 O O . MET A 1 103 ? -12.617 -1.540 16.209 1.00 90.00 103 MET A O 1
ATOM 841 N N . GLU A 1 104 ? -10.974 -0.014 16.284 1.00 90.62 104 GLU A N 1
ATOM 842 C CA . GLU A 1 104 ? -11.099 0.290 17.716 1.00 90.62 104 GLU A CA 1
ATOM 843 C C . GLU A 1 104 ? -12.447 0.938 18.056 1.00 90.62 104 GLU A C 1
ATOM 845 O O . GLU A 1 104 ? -13.091 0.524 19.018 1.00 90.62 104 GLU A O 1
ATOM 850 N N . GLU A 1 105 ? -12.908 1.904 17.254 1.00 88.19 105 GLU A N 1
ATOM 851 C CA . GLU A 1 105 ? -14.214 2.556 17.421 1.00 88.19 105 GLU A CA 1
ATOM 852 C C . GLU A 1 105 ? -15.362 1.545 17.256 1.00 88.19 105 GLU A C 1
ATOM 854 O O . GLU A 1 105 ? -16.274 1.504 18.081 1.00 88.19 105 GLU A O 1
ATOM 859 N N . ASN A 1 106 ? -15.294 0.659 16.259 1.00 83.44 106 ASN A N 1
ATOM 860 C CA . ASN A 1 106 ? -16.317 -0.369 16.052 1.00 83.44 106 ASN A CA 1
ATOM 861 C C . ASN A 1 106 ? -16.347 -1.425 17.157 1.00 83.44 106 ASN A C 1
ATOM 863 O O . ASN A 1 106 ? -17.427 -1.828 17.580 1.00 83.44 106 ASN A O 1
ATOM 867 N N . VAL A 1 107 ? -15.182 -1.870 17.633 1.00 79.94 107 VAL A N 1
ATOM 868 C CA . VAL A 1 107 ? -15.100 -2.795 18.771 1.00 79.94 107 VAL A CA 1
ATOM 869 C C . VAL A 1 107 ? -15.600 -2.109 20.041 1.00 79.94 107 VAL A C 1
ATOM 871 O O . VAL A 1 107 ? -16.355 -2.717 20.792 1.00 79.94 107 VAL A O 1
ATOM 874 N N . GLY A 1 108 ? -15.245 -0.840 20.260 1.00 74.50 108 GLY A N 1
ATOM 875 C CA . GLY A 1 108 ? -15.743 -0.039 21.378 1.00 74.50 108 GLY A CA 1
ATOM 876 C C . GLY A 1 108 ? -17.261 0.150 21.357 1.00 74.50 108 GLY A C 1
ATOM 877 O O . GLY A 1 108 ? -17.881 0.105 22.409 1.00 74.50 108 GLY A O 1
ATOM 878 N N . ASN A 1 109 ? -17.865 0.277 20.173 1.00 70.31 109 ASN A N 1
ATOM 879 C CA . ASN A 1 109 ? -19.318 0.370 19.992 1.00 70.31 109 ASN A CA 1
ATOM 880 C C . ASN A 1 109 ? -20.059 -0.975 20.159 1.00 70.31 109 ASN A C 1
ATOM 882 O O . ASN A 1 109 ? -21.289 -0.987 20.198 1.00 70.31 109 ASN A O 1
ATOM 886 N N . MET A 1 110 ? -19.347 -2.109 20.201 1.00 62.44 110 MET A N 1
ATOM 887 C CA . MET A 1 110 ? -19.939 -3.438 20.427 1.00 62.44 110 MET A CA 1
ATOM 888 C C . MET A 1 110 ? -20.073 -3.803 21.916 1.00 62.44 110 MET A C 1
ATOM 890 O O . MET A 1 110 ? -20.706 -4.819 22.217 1.00 62.44 110 MET A O 1
ATOM 894 N N . PHE A 1 111 ? -19.497 -3.011 22.825 1.00 53.16 111 PHE A N 1
ATOM 895 C CA . PHE A 1 111 ? -19.555 -3.194 24.281 1.00 53.16 111 PHE A CA 1
ATOM 896 C C . PHE A 1 111 ? -20.334 -2.064 24.961 1.00 53.16 111 PHE A C 1
ATOM 898 O O . PHE A 1 111 ? -20.826 -2.315 26.086 1.00 53.16 111 PHE A O 1
#

Organism: NCBI:txid320908

Sequence (111 aa):
KIAEPDWQVFLRDTAKAILQEQSPAKLMAVRTRLYELLVHGIPVNVVFKGLLKELLKNCDIELKPQVVEMAATYEHQCYRGSKTIFHLEAFVAQFMAIYLRFMEENVGNMF

pLDDT: mean 93.26, std 7.93, range [53.16, 98.5]

Radius of g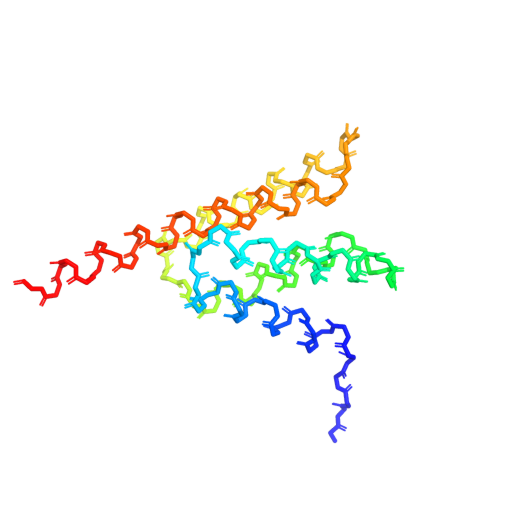yration: 14.22 Å; chains: 1; bounding box: 32×37×41 Å

Foldseek 3Di:
DDDDDPLLVLLLVLLVLLLVDLDPVSLVVSLVSVVVCVVVVNDLVNSLVSSLVNNVVPDDPVCNVVLVVLSVVLVVVCVVDDDSSVSVSVSSNVVSVVSVVVVVVVVVVVD

InterPro domains:
  IPR008921 DNA polymerase III, clamp loader complex, gamma/delta/delta subunit, C-terminal [SSF48019] (4-99)